Protein AF-A0A352W2H2-F1 (afdb_monomer_lite)

Sequence (64 aa):
MFNKFINYLLFILILAAGNFLFSMPSYDDVLLVVKSANTLSSDTANYFKAARLIPDANVCTITV

Foldseek 3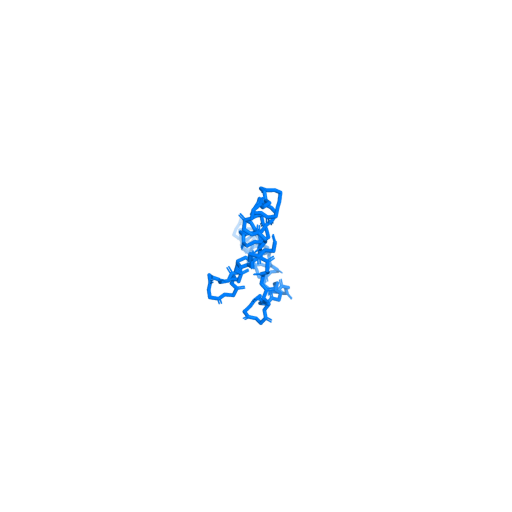Di:
DVVVVVVVVVVVVVVVVVVVPDDDDQCAVAAQEAEPVDPVRVVVSVVCCVVRVHDPVRYHYDYD

Structure (mmCIF, N/CA/C/O backbone):
data_AF-A0A352W2H2-F1
#
_entry.id   AF-A0A352W2H2-F1
#
loop_
_atom_site.group_PDB
_atom_site.id
_atom_site.type_symbol
_atom_site.label_atom_id
_atom_site.label_alt_id
_atom_site.label_comp_id
_atom_site.label_asym_id
_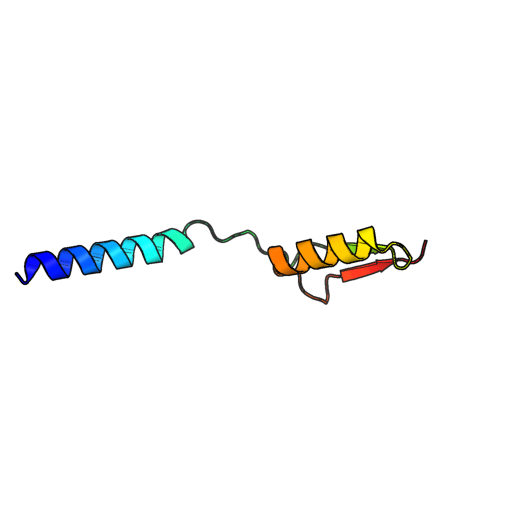atom_site.label_entity_id
_atom_site.label_seq_id
_atom_site.pdbx_PDB_ins_code
_atom_site.Cartn_x
_atom_site.Cartn_y
_atom_site.Cartn_z
_atom_site.occupancy
_atom_site.B_iso_or_equiv
_atom_site.auth_seq_id
_atom_site.auth_comp_id
_atom_site.auth_asym_id
_atom_site.auth_atom_id
_atom_site.pdbx_PDB_model_num
ATOM 1 N N . MET A 1 1 ? -12.362 14.175 47.503 1.00 61.22 1 MET A N 1
ATOM 2 C CA . MET A 1 1 ? -11.411 13.592 46.521 1.00 61.22 1 MET A CA 1
ATOM 3 C C . MET A 1 1 ? -12.102 12.778 45.423 1.00 61.22 1 MET A C 1
ATOM 5 O O . MET A 1 1 ? -11.684 12.889 44.280 1.00 61.22 1 MET A O 1
ATOM 9 N N . PHE A 1 2 ? -13.187 12.054 45.721 1.00 65.75 2 PHE A N 1
ATOM 10 C CA . PHE A 1 2 ? -13.923 11.199 44.772 1.00 65.75 2 PHE A CA 1
ATOM 11 C C . PHE A 1 2 ? -14.411 11.908 43.485 1.00 65.75 2 PHE A C 1
ATOM 13 O O . PHE A 1 2 ? -14.173 11.424 42.384 1.00 65.75 2 PHE A O 1
ATOM 20 N N . ASN A 1 3 ? -14.966 13.123 43.594 1.00 72.19 3 ASN A N 1
ATOM 21 C CA . ASN A 1 3 ? -15.426 13.891 42.423 1.00 72.19 3 ASN A CA 1
ATOM 22 C C . ASN A 1 3 ? -14.300 14.313 41.468 1.00 72.19 3 ASN A C 1
ATOM 24 O O . ASN A 1 3 ? -14.550 14.509 40.285 1.00 72.19 3 ASN A O 1
ATOM 28 N N . LYS A 1 4 ? -13.056 14.455 41.942 1.00 73.88 4 LYS A N 1
ATOM 29 C CA . LYS A 1 4 ? -11.932 14.792 41.053 1.00 73.88 4 LYS A CA 1
ATOM 30 C C . LYS A 1 4 ? -11.552 13.589 40.191 1.00 73.88 4 LYS A C 1
ATOM 32 O O . LYS A 1 4 ? -11.344 13.748 38.998 1.00 73.88 4 LYS A O 1
ATOM 37 N N . PHE A 1 5 ? -11.548 12.393 40.778 1.00 80.19 5 PHE A N 1
ATOM 38 C CA . PHE A 1 5 ? -11.248 11.146 40.075 1.00 80.19 5 PHE A CA 1
ATOM 39 C C . PHE A 1 5 ? -12.251 10.851 38.950 1.00 80.19 5 PHE A C 1
ATOM 41 O O . PHE A 1 5 ? -11.843 10.554 37.831 1.00 80.19 5 PHE A O 1
ATOM 48 N N . ILE A 1 6 ? -13.551 11.024 39.215 1.00 83.75 6 ILE A N 1
ATOM 49 C CA . ILE A 1 6 ? -14.610 10.822 38.209 1.00 83.75 6 ILE A CA 1
ATOM 50 C C . ILE A 1 6 ? -14.439 11.776 37.020 1.00 83.75 6 ILE A C 1
ATOM 52 O O . ILE A 1 6 ? -14.556 11.353 35.874 1.00 83.75 6 ILE A O 1
ATOM 56 N N . ASN A 1 7 ? -14.104 13.044 37.276 1.00 80.06 7 ASN A N 1
ATOM 57 C CA . ASN A 1 7 ? -13.884 14.024 36.210 1.00 80.06 7 ASN A CA 1
ATOM 58 C C . ASN A 1 7 ? -12.656 13.694 35.343 1.00 80.06 7 ASN A C 1
ATOM 60 O O . ASN A 1 7 ? -12.722 13.835 34.124 1.00 80.06 7 ASN A O 1
ATOM 64 N N . TYR A 1 8 ? -11.561 13.205 35.939 1.00 84.94 8 TYR A N 1
ATOM 65 C CA . TYR A 1 8 ? -10.398 12.746 35.169 1.00 84.94 8 TYR A CA 1
ATOM 66 C C . TYR A 1 8 ? -10.720 11.520 34.310 1.00 84.94 8 TYR A C 1
ATOM 68 O O . TYR A 1 8 ? -10.308 11.461 33.154 1.00 84.94 8 TYR A O 1
ATOM 76 N N . LEU A 1 9 ? -11.494 10.570 34.843 1.00 85.38 9 LEU A N 1
ATOM 77 C CA . LEU A 1 9 ? -11.923 9.391 34.093 1.00 85.38 9 LEU A CA 1
ATOM 78 C C . LEU A 1 9 ? -12.807 9.774 32.896 1.00 85.38 9 LEU A C 1
ATOM 80 O O . LEU A 1 9 ? -12.598 9.273 31.792 1.00 85.38 9 LEU A O 1
ATOM 84 N N . LEU A 1 10 ? -13.749 10.703 33.096 1.00 84.88 10 LEU A N 1
ATOM 85 C CA . LEU A 1 10 ? -14.612 11.209 32.026 1.00 84.88 10 LEU A CA 1
ATOM 86 C C . LEU A 1 10 ? -13.802 11.888 30.913 1.00 84.88 10 LEU A C 1
ATOM 88 O O . LEU A 1 10 ? -14.059 11.662 29.735 1.00 84.88 10 LEU A O 1
ATOM 92 N N . PHE A 1 11 ? -12.801 12.691 31.282 1.00 82.69 11 PHE A N 1
ATOM 93 C CA . PHE A 1 11 ? -11.940 13.385 30.324 1.00 82.69 11 PHE A CA 1
ATOM 94 C C . PHE A 1 11 ? -11.141 12.408 29.446 1.00 82.69 11 PHE A C 1
ATOM 96 O O . PHE A 1 11 ? -11.080 12.578 28.230 1.00 82.69 11 PHE A O 1
ATOM 103 N N . ILE A 1 12 ? -10.592 11.342 30.039 1.00 83.50 12 ILE A N 1
ATOM 104 C CA . ILE A 1 12 ? -9.850 10.304 29.305 1.00 83.50 12 ILE A CA 1
ATOM 105 C C . ILE A 1 12 ? -10.768 9.551 28.332 1.00 83.50 12 ILE A C 1
ATOM 107 O O . ILE A 1 12 ? -10.383 9.313 27.188 1.00 83.50 12 ILE A O 1
ATOM 111 N N . LEU A 1 13 ? -11.992 9.216 28.754 1.00 82.31 13 LEU A N 1
ATOM 112 C CA . LEU A 1 13 ? -12.981 8.550 27.900 1.00 82.31 13 LEU A CA 1
ATOM 113 C C . LEU A 1 13 ? -13.373 9.406 26.687 1.00 82.31 13 LEU A C 1
ATOM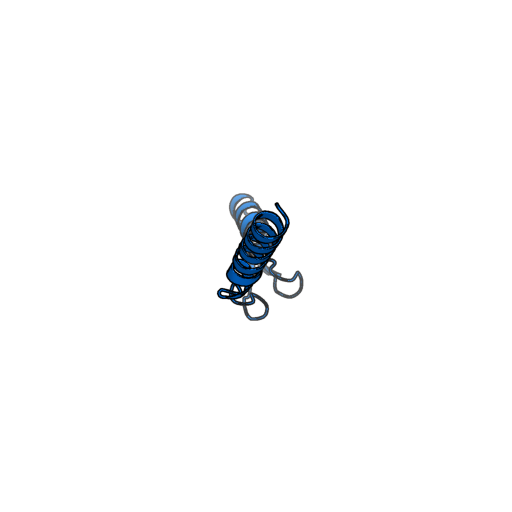 115 O O . LEU A 1 13 ? -13.474 8.883 25.579 1.00 82.31 13 LEU A O 1
ATOM 119 N N . ILE A 1 14 ? -13.539 10.719 26.874 1.00 78.38 14 ILE A N 1
ATOM 120 C CA . ILE A 1 14 ? -13.863 11.649 25.784 1.00 78.38 14 ILE A CA 1
ATOM 121 C C . ILE A 1 14 ? -12.695 11.763 24.791 1.00 78.38 14 ILE A C 1
ATOM 123 O O . ILE A 1 14 ? -12.927 11.722 23.583 1.00 78.38 14 ILE A O 1
ATOM 127 N N . LEU A 1 15 ? -11.443 11.841 25.264 1.00 70.94 15 LEU A N 1
ATOM 128 C CA . LEU A 1 15 ? -10.273 11.835 24.373 1.00 70.94 15 LEU A CA 1
ATOM 129 C C . LEU A 1 15 ? -10.134 10.520 23.596 1.00 70.94 15 LEU A C 1
ATOM 131 O O . LEU A 1 15 ? -9.816 10.544 22.409 1.00 70.94 15 LEU A O 1
ATOM 135 N N . ALA A 1 16 ? -10.388 9.381 24.243 1.00 66.50 16 ALA A N 1
ATOM 136 C CA . ALA A 1 16 ? -10.346 8.081 23.581 1.00 66.50 16 ALA A CA 1
ATOM 137 C C . ALA A 1 16 ? -11.420 7.970 22.485 1.00 66.50 16 ALA A C 1
ATOM 139 O O . ALA A 1 16 ? -11.123 7.498 21.391 1.00 66.50 16 ALA A O 1
ATOM 140 N N . ALA A 1 17 ? -12.636 8.460 22.747 1.00 65.19 17 ALA A N 1
ATOM 141 C CA . ALA A 1 17 ? -13.733 8.480 21.780 1.00 65.19 17 ALA A CA 1
ATOM 142 C C . ALA A 1 17 ? -13.497 9.465 20.617 1.00 65.19 17 ALA A C 1
ATOM 144 O O . ALA A 1 17 ? -13.896 9.190 19.488 1.00 65.19 17 ALA A O 1
ATOM 145 N N . GLY A 1 18 ? -12.813 10.590 20.860 1.00 60.94 18 GLY A N 1
ATOM 146 C CA . GLY A 1 18 ? -12.508 11.594 19.835 1.00 60.94 18 GLY A CA 1
ATOM 147 C C . GLY A 1 18 ? -11.649 11.070 18.677 1.00 60.94 18 GLY A C 1
ATOM 148 O O . GLY A 1 18 ? -11.851 11.484 17.537 1.00 60.94 18 GLY A O 1
ATOM 149 N N . ASN A 1 19 ? -10.766 10.097 18.930 1.00 60.19 19 ASN A N 1
ATOM 150 C CA . ASN A 1 19 ? -9.974 9.435 17.883 1.00 60.19 19 ASN A CA 1
ATOM 151 C C . ASN A 1 19 ? -10.820 8.573 16.924 1.00 60.19 19 ASN A C 1
ATOM 153 O O . ASN A 1 19 ? -10.336 8.213 15.855 1.00 60.19 19 ASN A O 1
ATOM 157 N N . PHE A 1 20 ? -12.073 8.256 17.272 1.00 57.78 20 PHE A N 1
ATOM 158 C CA . PHE A 1 20 ? -12.987 7.500 16.408 1.00 57.78 20 PHE A CA 1
ATOM 159 C C . PHE A 1 20 ? -13.842 8.386 15.491 1.00 57.78 20 PHE A C 1
ATOM 161 O O . PHE A 1 20 ? -14.436 7.872 14.548 1.00 57.78 20 PHE A O 1
ATOM 168 N N . LEU A 1 21 ? -13.923 9.703 15.736 1.00 57.94 21 LEU A N 1
ATOM 169 C CA . LEU A 1 21 ? -14.814 10.599 14.977 1.00 57.94 21 LEU A CA 1
ATOM 170 C C . LEU A 1 21 ? -14.328 10.897 13.554 1.00 57.94 21 LEU A C 1
ATOM 172 O O . LEU A 1 21 ? -15.104 11.363 12.724 1.00 57.94 21 LEU A O 1
ATOM 176 N N . PHE A 1 22 ? -13.070 10.584 13.256 1.00 57.31 22 PHE A N 1
ATOM 177 C CA . PHE A 1 22 ? -12.512 10.659 11.913 1.00 57.31 22 PHE A CA 1
ATOM 178 C C . PHE A 1 22 ? -11.821 9.335 11.604 1.00 57.31 22 PHE A C 1
ATOM 180 O O . PHE A 1 22 ? -10.598 9.225 11.689 1.00 57.31 22 PHE A O 1
ATOM 187 N N . SER A 1 23 ? -12.602 8.305 11.267 1.00 62.12 23 SER A N 1
ATOM 188 C CA . SER A 1 23 ? -12.015 7.115 10.655 1.00 62.12 23 SER A CA 1
ATOM 189 C C . SER A 1 23 ? -11.332 7.553 9.362 1.00 62.12 23 SER A C 1
ATOM 191 O O . SER A 1 23 ? -11.979 8.151 8.496 1.00 62.12 23 SER A O 1
ATOM 193 N N . MET A 1 24 ? -10.035 7.275 9.222 1.00 64.62 24 MET A N 1
ATOM 194 C CA . MET A 1 24 ? -9.393 7.385 7.916 1.00 64.62 24 MET A CA 1
ATOM 195 C C . MET A 1 24 ? -10.212 6.579 6.895 1.00 64.62 24 MET A C 1
ATOM 197 O O . MET A 1 24 ? -10.706 5.503 7.243 1.00 64.62 24 MET A O 1
ATOM 201 N N . PRO A 1 25 ? -10.392 7.090 5.664 1.00 71.69 25 PRO A N 1
ATOM 202 C CA . PRO A 1 25 ? -11.072 6.333 4.624 1.00 71.69 25 PRO A CA 1
ATOM 203 C C . PRO A 1 25 ? -10.359 4.995 4.422 1.00 71.69 25 PRO A C 1
ATOM 205 O O . PRO A 1 25 ? -9.127 4.938 4.477 1.00 71.69 25 PRO A O 1
ATOM 208 N N . SER A 1 26 ? -11.138 3.933 4.208 1.00 81.75 26 SER A N 1
ATOM 209 C CA . SER A 1 26 ? -10.564 2.642 3.841 1.00 81.75 26 SER A CA 1
ATOM 210 C C . SER A 1 26 ? -9.842 2.759 2.496 1.00 81.75 26 SER A C 1
ATOM 212 O O . SER A 1 26 ? -10.293 3.467 1.594 1.00 81.75 26 SER A O 1
ATOM 214 N N . TYR A 1 27 ? -8.720 2.054 2.376 1.00 87.19 27 TYR A N 1
ATOM 215 C CA . TYR A 1 27 ? -7.958 1.915 1.136 1.00 87.19 27 TYR A CA 1
ATOM 216 C C . TYR A 1 27 ? -8.260 0.601 0.404 1.00 87.19 27 TYR A C 1
ATOM 218 O O . TYR A 1 27 ? -7.553 0.257 -0.543 1.00 87.19 27 TYR A O 1
ATOM 226 N N . ASP A 1 28 ? -9.322 -0.105 0.802 1.00 86.81 28 ASP A N 1
ATOM 227 C CA . ASP A 1 28 ? -9.755 -1.362 0.178 1.00 86.81 28 ASP A CA 1
ATOM 228 C C . ASP A 1 28 ? -10.129 -1.198 -1.307 1.00 86.81 28 ASP A C 1
ATOM 230 O O . ASP A 1 28 ? -9.981 -2.141 -2.079 1.00 86.81 28 ASP A O 1
ATOM 234 N N . ASP A 1 29 ? -10.532 0.004 -1.734 1.00 88.12 29 ASP A N 1
ATOM 235 C CA . ASP A 1 29 ? -10.896 0.316 -3.127 1.00 88.12 29 ASP A CA 1
ATOM 236 C C . ASP A 1 29 ? -9.764 1.005 -3.923 1.00 88.12 29 ASP A C 1
ATOM 238 O O . ASP A 1 29 ? -9.984 1.547 -5.008 1.00 88.12 29 ASP A O 1
ATOM 242 N N . VAL A 1 30 ? -8.535 1.033 -3.394 1.00 91.25 30 VAL A N 1
ATOM 243 C CA . VAL A 1 30 ? -7.380 1.687 -4.037 1.00 91.25 30 VAL A CA 1
ATOM 244 C C . VAL A 1 30 ? -6.434 0.655 -4.634 1.00 91.25 30 VAL A C 1
ATOM 246 O O . VAL A 1 30 ? -6.028 -0.258 -3.932 1.00 91.25 30 VAL A O 1
ATOM 249 N N . LEU A 1 31 ? -6.0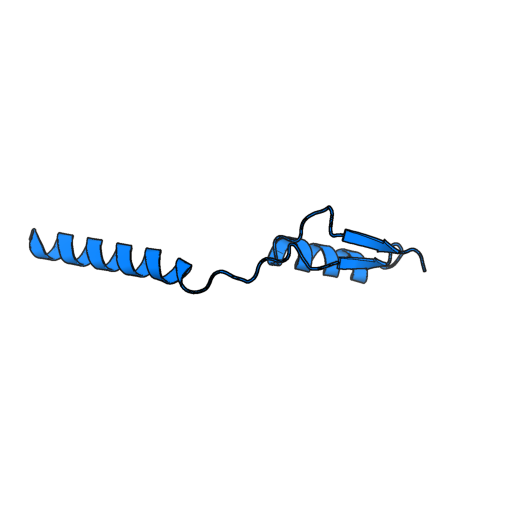10 0.840 -5.892 1.00 95.00 31 LEU A N 1
ATOM 250 C CA . LEU A 1 31 ? -4.981 0.024 -6.551 1.00 95.00 31 LEU A CA 1
ATOM 251 C C . LEU A 1 31 ? -3.618 0.737 -6.530 1.00 95.00 31 LEU A C 1
ATOM 253 O O . LEU A 1 31 ? -3.476 1.840 -7.061 1.00 95.00 31 LEU A O 1
ATOM 257 N N . LEU A 1 32 ? -2.601 0.089 -5.965 1.00 94.69 32 LEU A N 1
ATOM 258 C CA . LEU A 1 32 ? -1.219 0.563 -5.954 1.00 94.69 32 LEU A CA 1
ATOM 259 C C . LEU A 1 32 ? -0.426 -0.096 -7.088 1.00 94.69 32 LEU A C 1
ATOM 261 O O . LEU A 1 32 ? -0.229 -1.308 -7.088 1.00 94.69 32 LEU A O 1
ATOM 265 N N . VAL A 1 33 ? 0.062 0.703 -8.039 1.00 95.62 33 VAL A N 1
ATOM 266 C CA . VAL A 1 33 ? 0.835 0.208 -9.190 1.00 95.62 33 VAL A CA 1
ATOM 267 C C . VAL A 1 33 ? 2.326 0.480 -8.993 1.00 95.62 33 VAL A C 1
ATOM 269 O O . VAL A 1 33 ? 2.733 1.626 -8.804 1.00 95.62 33 VAL A O 1
ATOM 272 N N . VAL A 1 34 ? 3.149 -0.567 -9.068 1.00 96.19 34 VAL A N 1
ATOM 273 C CA . VAL A 1 34 ? 4.597 -0.524 -8.815 1.00 96.19 34 VAL A CA 1
ATOM 274 C C . VAL A 1 34 ? 5.367 -0.902 -10.076 1.00 96.19 34 VAL A C 1
ATOM 276 O O . VAL A 1 34 ? 5.096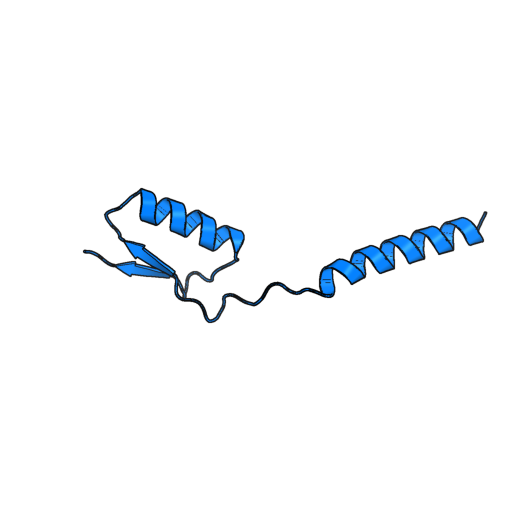 -1.932 -10.685 1.00 96.19 34 VAL A O 1
ATOM 279 N N . LYS A 1 35 ? 6.359 -0.101 -10.475 1.00 95.44 35 LYS A N 1
ATOM 280 C CA . LYS A 1 35 ? 7.253 -0.441 -11.595 1.00 95.44 35 LYS A CA 1
ATOM 281 C C . LYS A 1 35 ? 8.387 -1.349 -11.112 1.00 95.44 35 LYS A C 1
ATOM 283 O O . LYS A 1 35 ? 9.192 -0.921 -10.289 1.00 95.44 35 LYS A O 1
ATOM 288 N N . SER A 1 36 ? 8.488 -2.567 -11.649 1.00 87.19 36 SER A N 1
ATOM 289 C CA . SER A 1 36 ? 9.375 -3.629 -11.135 1.00 87.19 36 SER A CA 1
ATOM 290 C C . SER A 1 36 ? 10.876 -3.326 -11.203 1.00 87.19 36 SER A C 1
ATOM 292 O O . SER A 1 36 ? 11.632 -3.839 -10.387 1.00 87.19 36 SER A O 1
ATOM 294 N N . ALA A 1 37 ? 11.321 -2.513 -12.166 1.00 88.31 37 ALA A N 1
ATOM 295 C CA . ALA A 1 37 ? 12.738 -2.195 -12.383 1.00 88.31 37 ALA A CA 1
ATOM 296 C C . ALA A 1 37 ? 13.179 -0.854 -11.761 1.00 88.31 37 ALA A C 1
ATOM 298 O O . ALA A 1 37 ? 14.289 -0.389 -12.012 1.00 88.31 37 ALA A O 1
ATOM 299 N N . ASN A 1 38 ? 12.314 -0.201 -10.979 1.00 91.00 38 ASN A N 1
ATOM 300 C CA . ASN A 1 38 ? 12.584 1.113 -10.405 1.00 91.00 38 ASN A CA 1
ATOM 301 C C . ASN A 1 38 ? 12.546 1.046 -8.872 1.00 91.00 38 ASN A C 1
ATOM 303 O O . ASN A 1 38 ? 11.472 0.962 -8.276 1.00 91.00 38 ASN A O 1
ATOM 307 N N . THR A 1 39 ? 13.719 1.141 -8.243 1.00 92.19 39 THR A N 1
ATOM 308 C CA . THR A 1 39 ? 13.880 1.088 -6.780 1.00 92.19 39 THR A CA 1
ATOM 309 C C . THR A 1 39 ? 13.126 2.207 -6.059 1.00 92.19 39 THR A C 1
ATOM 311 O O . THR A 1 39 ? 12.485 1.972 -5.040 1.00 92.19 39 THR A O 1
ATOM 314 N N . LEU A 1 40 ? 13.088 3.412 -6.634 1.00 95.06 40 LEU A N 1
ATOM 315 C CA . LEU A 1 40 ? 12.295 4.515 -6.090 1.00 95.06 40 LEU A CA 1
ATOM 316 C C . LEU A 1 40 ? 10.792 4.188 -6.106 1.00 95.06 40 LEU A C 1
ATOM 318 O O . LEU A 1 40 ? 10.069 4.546 -5.175 1.00 95.06 40 LEU A O 1
ATOM 322 N N . SER A 1 41 ? 10.314 3.489 -7.142 1.00 94.25 41 SER A N 1
ATOM 323 C CA . SER A 1 41 ? 8.917 3.047 -7.225 1.00 94.25 41 SER A CA 1
ATOM 324 C C . SER A 1 41 ? 8.582 2.025 -6.145 1.00 94.25 41 SER A C 1
ATOM 326 O O . SER A 1 41 ? 7.509 2.129 -5.554 1.00 94.25 41 SER A O 1
ATOM 328 N N . SER A 1 42 ? 9.467 1.058 -5.882 1.00 94.12 42 SER A N 1
ATOM 329 C CA . SER A 1 42 ? 9.253 0.069 -4.822 1.00 94.12 42 SER A CA 1
ATOM 330 C C . SER A 1 42 ? 9.290 0.702 -3.432 1.00 94.12 42 SER A C 1
ATOM 332 O O . SER A 1 42 ? 8.428 0.404 -2.608 1.00 94.12 42 SER A O 1
ATOM 334 N N . ASP A 1 43 ? 10.212 1.631 -3.182 1.00 95.94 43 ASP A N 1
ATOM 335 C CA . ASP A 1 43 ? 10.344 2.281 -1.873 1.00 95.94 43 ASP A CA 1
ATOM 336 C C . ASP A 1 43 ? 9.139 3.176 -1.569 1.00 95.94 43 ASP A C 1
ATOM 338 O O . ASP A 1 43 ? 8.562 3.128 -0.480 1.00 95.94 43 ASP A O 1
ATOM 342 N N . THR A 1 44 ? 8.695 3.935 -2.573 1.00 95.38 44 THR A N 1
ATOM 343 C CA . THR A 1 44 ? 7.494 4.770 -2.478 1.00 95.38 44 THR A CA 1
ATOM 344 C C . THR A 1 44 ? 6.251 3.911 -2.236 1.00 95.38 44 THR A C 1
ATOM 346 O O . THR A 1 44 ? 5.431 4.232 -1.375 1.00 95.38 44 THR A O 1
ATOM 349 N N . ALA A 1 45 ? 6.121 2.787 -2.947 1.00 95.31 45 ALA A N 1
ATOM 350 C CA . ALA A 1 45 ? 5.007 1.862 -2.769 1.00 95.31 45 ALA A CA 1
ATOM 351 C C . ALA A 1 45 ? 4.974 1.263 -1.356 1.00 95.31 45 ALA A C 1
ATOM 353 O O . ALA A 1 45 ? 3.920 1.252 -0.722 1.00 95.31 45 ALA A O 1
ATOM 354 N N . ASN A 1 46 ? 6.126 0.838 -0.831 1.00 95.38 46 ASN A N 1
ATOM 355 C CA . ASN A 1 46 ? 6.238 0.302 0.525 1.00 95.38 46 ASN A CA 1
ATOM 356 C C . ASN A 1 46 ? 5.829 1.331 1.586 1.00 95.38 46 ASN A C 1
ATOM 358 O O . ASN A 1 46 ? 5.090 0.994 2.513 1.00 95.38 46 ASN A O 1
ATOM 362 N N . TYR A 1 47 ? 6.247 2.590 1.420 1.00 95.38 47 TYR A N 1
ATOM 363 C CA . TYR A 1 47 ? 5.834 3.681 2.301 1.00 95.38 47 TYR A CA 1
ATOM 364 C C . TYR A 1 47 ? 4.310 3.862 2.309 1.00 95.38 47 TYR A C 1
ATOM 366 O O . TYR A 1 47 ? 3.695 3.852 3.376 1.00 95.38 47 TYR A O 1
ATOM 374 N N . PHE A 1 48 ? 3.680 3.989 1.134 1.00 92.88 48 PHE A N 1
ATOM 375 C CA . PHE A 1 48 ? 2.232 4.211 1.050 1.00 92.88 48 PHE A CA 1
ATOM 376 C C . PHE A 1 48 ? 1.425 3.015 1.540 1.00 92.88 48 PHE A C 1
ATOM 378 O O . PHE A 1 48 ? 0.452 3.200 2.270 1.00 92.88 48 PHE A O 1
ATOM 385 N N . LYS A 1 49 ? 1.851 1.800 1.192 1.00 94.00 49 LYS A N 1
ATOM 386 C CA . LYS A 1 49 ? 1.220 0.565 1.649 1.00 94.00 49 LYS A CA 1
ATOM 387 C C . LYS A 1 49 ? 1.192 0.483 3.175 1.00 94.00 49 LYS A C 1
ATOM 389 O O . LYS A 1 49 ? 0.134 0.224 3.739 1.00 94.00 49 LYS A O 1
ATOM 394 N N . ALA A 1 50 ? 2.313 0.769 3.842 1.00 92.62 50 ALA A N 1
ATOM 395 C CA . ALA A 1 50 ? 2.393 0.756 5.302 1.00 92.62 50 ALA A CA 1
ATOM 396 C C . ALA A 1 50 ? 1.601 1.907 5.944 1.00 92.62 50 ALA A C 1
ATOM 398 O O . ALA A 1 50 ? 0.842 1.688 6.884 1.00 92.62 50 ALA A O 1
ATOM 399 N N . ALA A 1 51 ? 1.738 3.129 5.420 1.00 91.25 51 ALA A N 1
ATOM 400 C CA . ALA A 1 51 ? 1.098 4.316 5.988 1.00 91.25 51 ALA A CA 1
ATOM 401 C C . ALA A 1 51 ? -0.433 4.317 5.849 1.00 91.25 51 ALA A C 1
ATOM 403 O O . ALA A 1 51 ? -1.117 4.991 6.617 1.00 91.25 51 ALA A O 1
ATOM 404 N N . ARG A 1 52 ? -0.968 3.612 4.846 1.00 90.81 52 ARG A N 1
ATOM 405 C CA . ARG A 1 52 ? -2.401 3.585 4.514 1.00 90.81 52 ARG A CA 1
ATOM 406 C C . ARG A 1 52 ? -3.041 2.206 4.680 1.00 90.81 52 ARG A C 1
ATOM 408 O O . ARG A 1 52 ? -4.217 2.066 4.376 1.00 90.81 52 ARG A O 1
ATOM 415 N N . LEU A 1 53 ? -2.283 1.217 5.166 1.00 91.38 53 LEU A N 1
ATOM 416 C CA . LEU A 1 53 ? -2.733 -0.167 5.354 1.00 91.38 53 LEU A CA 1
ATOM 417 C C . LEU A 1 53 ? -3.350 -0.769 4.076 1.00 91.38 53 LEU A C 1
ATOM 419 O O . LEU A 1 53 ? -4.366 -1.454 4.136 1.00 91.38 53 LEU A O 1
ATOM 423 N N . ILE A 1 54 ? -2.743 -0.497 2.915 1.00 93.38 54 ILE A N 1
ATOM 424 C CA . ILE A 1 54 ? -3.238 -1.001 1.623 1.00 93.38 54 ILE A CA 1
ATOM 425 C C . ILE A 1 54 ? -3.064 -2.531 1.590 1.00 93.38 54 ILE A C 1
ATOM 427 O O . ILE A 1 54 ? -1.942 -3.004 1.818 1.00 93.38 54 ILE A O 1
ATOM 431 N N . PRO A 1 55 ? -4.119 -3.311 1.285 1.00 93.56 55 PRO A N 1
ATOM 432 C CA . PRO A 1 55 ? -4.029 -4.765 1.197 1.00 93.56 55 PRO A CA 1
ATOM 433 C C . PRO A 1 55 ? -3.044 -5.236 0.121 1.00 93.56 55 PRO A C 1
ATOM 435 O O . PRO A 1 55 ? -2.913 -4.620 -0.934 1.00 93.56 55 PRO A O 1
ATOM 438 N N . ASP A 1 56 ? -2.409 -6.391 0.334 1.00 93.62 56 ASP A N 1
ATOM 439 C CA . ASP A 1 56 ? -1.540 -7.020 -0.675 1.00 93.62 56 ASP A CA 1
ATOM 440 C C . ASP A 1 56 ? -2.270 -7.321 -1.988 1.00 93.62 56 ASP A C 1
ATOM 442 O O . ASP A 1 56 ? -1.696 -7.173 -3.065 1.00 93.62 56 ASP A O 1
ATOM 446 N N . ALA A 1 57 ? -3.554 -7.685 -1.899 1.00 94.62 57 ALA A N 1
ATOM 447 C CA . ALA A 1 57 ? -4.412 -7.939 -3.056 1.00 94.62 57 ALA A CA 1
ATOM 448 C C . ALA A 1 57 ? -4.559 -6.714 -3.978 1.00 94.62 57 ALA A C 1
ATOM 450 O O . ALA A 1 57 ? -4.876 -6.857 -5.157 1.00 94.62 57 ALA A O 1
ATOM 451 N N . ASN A 1 58 ? -4.283 -5.522 -3.450 1.00 95.31 58 ASN A N 1
ATOM 452 C CA . ASN A 1 58 ? -4.427 -4.246 -4.129 1.00 95.31 58 ASN A CA 1
ATOM 453 C C . ASN A 1 58 ? -3.093 -3.711 -4.668 1.00 95.31 58 ASN A C 1
ATOM 455 O O . ASN A 1 58 ? -3.001 -2.545 -5.057 1.00 95.31 58 ASN A O 1
ATOM 459 N N . VAL A 1 59 ? -2.042 -4.532 -4.691 1.00 95.06 59 VAL A N 1
ATOM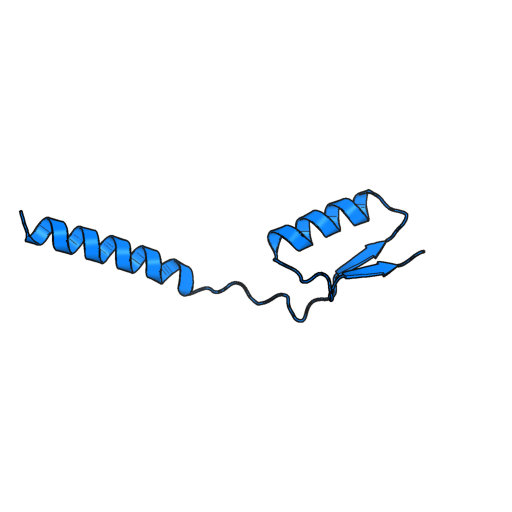 460 C CA . VAL A 1 59 ? -0.738 -4.158 -5.240 1.00 95.06 59 VAL A CA 1
ATOM 461 C C . VAL A 1 59 ? -0.525 -4.868 -6.573 1.00 95.06 59 VAL A C 1
ATOM 463 O O . VAL A 1 59 ? -0.508 -6.093 -6.652 1.00 95.06 59 VAL A O 1
ATOM 466 N N . CYS A 1 60 ? -0.328 -4.091 -7.635 1.00 95.31 60 CYS A N 1
ATOM 467 C CA . CYS A 1 60 ? -0.028 -4.586 -8.972 1.00 95.31 60 CYS A CA 1
ATOM 468 C C . CYS A 1 60 ? 1.380 -4.158 -9.380 1.00 95.31 60 CYS A C 1
ATOM 470 O O . CYS A 1 60 ? 1.711 -2.973 -9.374 1.00 95.31 60 CYS A O 1
ATOM 472 N N . THR A 1 61 ? 2.205 -5.119 -9.782 1.00 95.69 61 THR A N 1
ATOM 473 C CA . THR A 1 61 ? 3.540 -4.838 -10.308 1.00 95.69 61 THR A CA 1
ATOM 474 C C . THR A 1 61 ? 3.510 -4.882 -11.829 1.00 95.69 61 THR A C 1
ATOM 476 O O . THR A 1 61 ? 3.100 -5.882 -12.413 1.00 95.69 61 THR A O 1
ATOM 479 N N . ILE A 1 62 ? 3.978 -3.814 -12.468 1.00 95.56 62 ILE A N 1
ATOM 480 C CA . ILE A 1 62 ? 4.131 -3.730 -13.919 1.00 95.56 62 ILE A CA 1
ATOM 481 C C . ILE A 1 62 ? 5.606 -3.771 -14.305 1.00 95.56 62 ILE A C 1
ATOM 483 O O . ILE A 1 62 ? 6.463 -3.179 -13.643 1.00 95.56 62 ILE A O 1
ATOM 487 N N . THR A 1 63 ? 5.886 -4.449 -15.411 1.00 90.62 63 THR A N 1
ATOM 488 C CA . THR A 1 63 ? 7.191 -4.437 -16.068 1.00 90.62 63 THR A CA 1
ATOM 489 C C . THR A 1 63 ? 7.078 -3.543 -17.291 1.00 90.62 63 THR A C 1
ATOM 491 O O . THR A 1 63 ? 6.281 -3.818 -18.186 1.00 90.62 63 THR A O 1
ATOM 494 N N . VAL A 1 64 ? 7.824 -2.441 -17.281 1.00 70.00 64 VAL A N 1
ATOM 495 C CA . VAL A 1 64 ? 7.901 -1.462 -18.371 1.00 70.00 64 VAL A CA 1
ATOM 496 C C . VAL A 1 64 ? 9.363 -1.217 -18.678 1.00 70.00 64 VAL A C 1
ATOM 498 O O . VAL A 1 64 ? 10.128 -1.124 -17.689 1.00 70.00 64 VAL A O 1
#

pLDDT: mean 84.24, std 12.33, range [57.31, 96.19]

Radius of gyration: 20.62 Å; chains: 1; bounding box: 29×23×65 Å

Secondary structure (DSSP, 8-state):
-HHHHHHHHHHHHHHHHHTTSSPPPP-TT-PEEEETT-HHHHHHHHHHHHHHT--GGGEEEE--